Protein AF-A0A9D1WFH0-F1 (afdb_monomer_lite)

Radius of gyration: 19.6 Å; chains: 1; bounding box: 30×17×48 Å

InterPro domains:
  IPR007841 Uncharacterised protein family UPF0210 [PF05167] (12-45)

pLDDT: mean 95.84, std 2.38, range [82.38, 97.88]

Secondary structure (DSSP, 8-state):
---HHHHHHHHHHHHHHT------------GGG--SSHHHHHHH-

Structure (mmCIF, N/CA/C/O backbone):
data_AF-A0A9D1WFH0-F1
#
_entry.id   AF-A0A9D1WFH0-F1
#
loop_
_atom_site.group_PDB
_atom_site.id
_atom_site.type_symbol
_atom_site.label_atom_id
_atom_site.label_alt_id
_atom_site.label_comp_id
_atom_site.label_asym_id
_atom_site.label_entity_id
_atom_site.label_seq_id
_atom_site.pdbx_PDB_ins_code
_atom_site.Cartn_x
_atom_site.Cartn_y
_atom_site.Cartn_z
_atom_site.occupancy
_atom_site.B_iso_or_equiv
_atom_site.auth_seq_id
_atom_site.auth_comp_id
_atom_site.auth_asym_id
_atom_site.auth_atom_id
_atom_site.pdbx_PDB_model_num
ATOM 1 N N . MET A 1 1 ? 6.629 -7.467 18.125 1.00 82.38 1 MET A N 1
ATOM 2 C CA . MET A 1 1 ? 5.405 -8.153 17.661 1.00 82.38 1 MET A CA 1
ATOM 3 C C . MET A 1 1 ? 4.291 -7.669 18.570 1.00 82.38 1 MET A C 1
ATOM 5 O O . MET A 1 1 ? 4.501 -7.713 19.774 1.00 82.38 1 MET A O 1
ATOM 9 N N . ILE A 1 2 ? 3.207 -7.123 18.018 1.00 9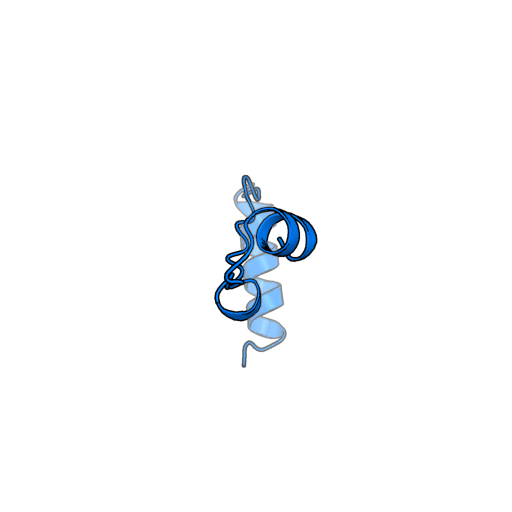1.75 2 ILE A N 1
ATOM 10 C CA . ILE A 1 2 ? 2.078 -6.617 18.817 1.00 91.75 2 ILE A CA 1
ATOM 11 C C . ILE A 1 2 ? 1.381 -7.810 19.481 1.00 91.75 2 ILE A C 1
ATOM 13 O O . ILE A 1 2 ? 1.232 -8.858 18.848 1.00 91.75 2 ILE A O 1
ATOM 17 N N . ASN A 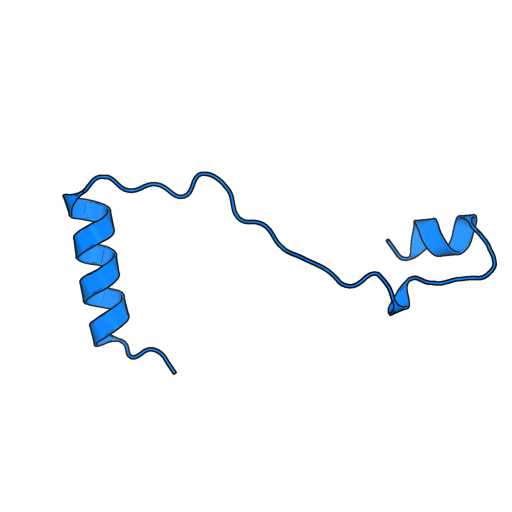1 3 ? 1.001 -7.679 20.751 1.00 96.12 3 ASN A N 1
ATOM 18 C CA . ASN A 1 3 ? 0.344 -8.741 21.509 1.00 96.12 3 ASN A CA 1
ATOM 19 C C . ASN A 1 3 ? -1.196 -8.642 21.422 1.00 96.12 3 ASN A C 1
ATOM 21 O O . ASN A 1 3 ? -1.759 -7.609 21.068 1.00 96.12 3 ASN A O 1
ATOM 25 N N . ILE A 1 4 ? -1.902 -9.725 21.767 1.00 96.38 4 ILE A N 1
ATOM 26 C CA . ILE A 1 4 ? -3.374 -9.763 21.671 1.00 96.38 4 ILE A CA 1
ATOM 27 C C . ILE A 1 4 ? -4.072 -8.794 22.643 1.00 96.38 4 ILE A C 1
ATOM 29 O O . ILE A 1 4 ? -5.187 -8.351 22.383 1.00 96.38 4 ILE A O 1
ATOM 33 N N . PHE A 1 5 ? -3.426 -8.447 23.757 1.00 97.19 5 PHE A N 1
ATOM 34 C CA . PHE A 1 5 ? -3.959 -7.494 24.728 1.00 97.19 5 PHE A CA 1
ATOM 35 C C . PHE A 1 5 ? -3.964 -6.065 24.161 1.00 97.19 5 PHE A C 1
ATOM 37 O O . PHE A 1 5 ? -4.983 -5.387 24.236 1.00 97.19 5 PHE A O 1
ATOM 44 N N . GLU A 1 6 ? -2.881 -5.646 23.508 1.00 96.25 6 GLU A N 1
ATOM 45 C CA . GLU A 1 6 ? -2.751 -4.354 22.821 1.00 96.25 6 GLU A CA 1
ATOM 46 C C . GLU A 1 6 ? -3.776 -4.208 21.688 1.00 96.25 6 GLU A C 1
ATOM 48 O O . GLU A 1 6 ? -4.378 -3.145 21.530 1.00 96.25 6 GLU A O 1
ATOM 53 N N . VAL A 1 7 ? -4.032 -5.287 20.936 1.00 96.50 7 VAL A N 1
ATOM 54 C CA . VAL A 1 7 ? -5.084 -5.314 19.903 1.00 96.50 7 VAL A CA 1
ATOM 55 C C . VAL A 1 7 ? -6.465 -5.074 20.518 1.00 96.50 7 VAL A C 1
ATOM 57 O O . VAL A 1 7 ? -7.230 -4.258 20.011 1.00 96.50 7 VAL A O 1
ATOM 60 N N . ASN A 1 8 ? -6.780 -5.744 21.630 1.00 97.50 8 ASN A N 1
ATOM 61 C CA . ASN A 1 8 ? -8.080 -5.604 22.288 1.00 97.50 8 ASN A CA 1
ATOM 62 C C . ASN A 1 8 ? -8.300 -4.205 22.876 1.00 97.50 8 ASN A C 1
ATOM 64 O O . ASN A 1 8 ? -9.400 -3.669 22.762 1.00 97.50 8 ASN A O 1
ATOM 68 N N . GLU A 1 9 ? -7.277 -3.602 23.483 1.00 97.12 9 GLU A N 1
ATOM 69 C CA . GLU A 1 9 ? -7.370 -2.229 23.994 1.00 97.12 9 GLU A CA 1
ATOM 70 C C . GLU A 1 9 ? -7.544 -1.217 22.852 1.00 97.12 9 GLU A C 1
ATOM 72 O O . GLU A 1 9 ? -8.423 -0.360 22.924 1.00 97.12 9 GLU A O 1
ATOM 77 N N . THR A 1 10 ? -6.800 -1.377 21.751 1.00 95.81 10 THR A N 1
ATOM 78 C CA . THR A 1 10 ? -6.938 -0.519 20.560 1.00 95.81 10 THR A CA 1
ATOM 79 C C . THR A 1 10 ? -8.339 -0.621 19.949 1.00 95.81 10 THR A C 1
ATOM 81 O O . THR A 1 10 ? -8.939 0.399 19.614 1.00 95.81 10 THR A O 1
ATOM 84 N N . ASN A 1 11 ? -8.907 -1.830 19.862 1.00 95.75 11 ASN A N 1
ATOM 85 C CA . ASN A 1 11 ? -10.268 -2.029 19.354 1.00 95.75 11 ASN A CA 1
ATOM 86 C C . ASN A 1 11 ? -11.323 -1.333 20.231 1.00 95.75 11 ASN A C 1
ATOM 88 O O . ASN A 1 11 ? -12.212 -0.674 19.696 1.00 95.75 11 ASN A O 1
ATOM 92 N N . LYS A 1 12 ? -11.204 -1.409 21.567 1.00 97.50 12 LYS A N 1
ATOM 93 C CA . LYS A 1 12 ? -12.116 -0.694 22.480 1.00 97.50 12 LYS A CA 1
ATOM 94 C C . LYS A 1 12 ? -12.065 0.821 22.281 1.00 97.50 12 LYS A C 1
ATOM 96 O O . LYS A 1 1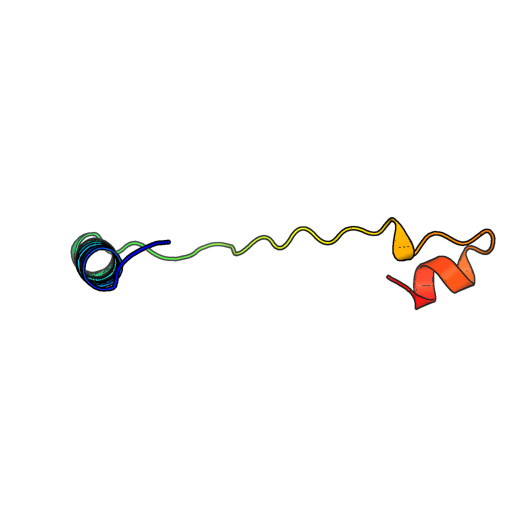2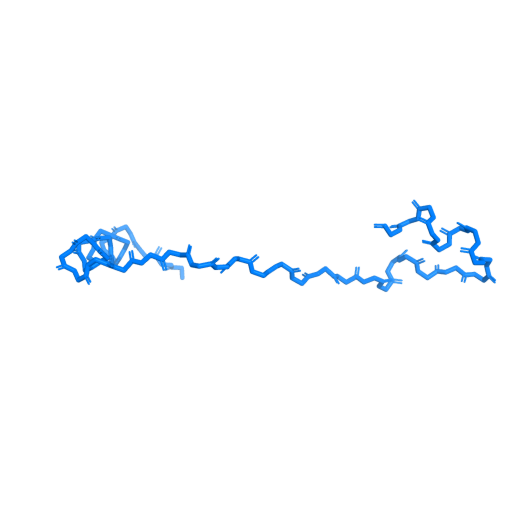 ? -13.110 1.461 22.307 1.00 97.50 12 LYS A O 1
ATOM 101 N N . MET A 1 13 ? -10.873 1.391 22.086 1.00 96.12 13 MET A N 1
ATOM 102 C CA . MET A 1 13 ? -10.716 2.828 21.828 1.00 96.12 13 MET A CA 1
ATOM 103 C C . MET A 1 13 ? -11.394 3.242 20.518 1.00 96.12 13 MET A C 1
ATOM 105 O O . MET A 1 13 ? -12.135 4.221 20.502 1.00 96.12 13 MET A O 1
ATOM 109 N N . ILE A 1 14 ? -11.199 2.468 19.442 1.00 97.06 14 ILE A N 1
ATOM 110 C CA . ILE A 1 14 ? -11.824 2.718 18.132 1.00 97.06 14 ILE A CA 1
ATOM 111 C C . ILE A 1 14 ? -13.353 2.773 18.251 1.00 97.06 14 ILE A C 1
ATOM 113 O O . ILE A 1 14 ? -13.973 3.699 17.726 1.00 97.06 14 ILE A O 1
ATOM 117 N N . GLU A 1 15 ? -13.954 1.823 18.974 1.00 96.12 15 GLU A N 1
ATOM 118 C CA . GLU A 1 15 ? -15.405 1.769 19.194 1.00 96.12 15 GLU A CA 1
ATOM 119 C C . GLU A 1 15 ? -15.918 2.924 20.068 1.00 96.12 15 GLU A C 1
ATOM 121 O O . GLU A 1 15 ? -16.943 3.526 19.753 1.00 96.12 15 GLU A O 1
ATOM 126 N N . GLN A 1 16 ? -15.219 3.255 21.159 1.00 97.69 16 GLN A N 1
ATOM 127 C CA . GLN A 1 16 ? -15.648 4.301 22.098 1.00 97.69 16 GLN A CA 1
ATOM 128 C C . GLN A 1 16 ? -15.515 5.716 21.522 1.00 97.69 16 GLN A C 1
ATOM 130 O O . GLN A 1 16 ? -16.339 6.582 21.820 1.00 97.69 16 GLN A O 1
ATOM 135 N N . GLU A 1 17 ? -14.495 5.954 20.698 1.00 96.06 17 GLU A N 1
ATOM 136 C CA . GLU A 1 17 ? -14.195 7.267 20.121 1.00 96.06 17 GLU A CA 1
ATOM 137 C C . GLU A 1 17 ? -14.787 7.463 18.712 1.00 96.06 17 GLU A C 1
ATOM 139 O O . GLU A 1 17 ? -14.666 8.547 18.146 1.00 96.06 17 GLU A O 1
ATOM 144 N N . ASN A 1 18 ? -15.491 6.460 18.166 1.00 94.75 18 ASN A N 1
ATOM 145 C CA . ASN A 1 18 ? -16.059 6.456 16.809 1.00 94.75 18 ASN A CA 1
ATOM 146 C C . ASN A 1 18 ? -15.008 6.719 15.715 1.00 94.75 18 ASN A C 1
ATOM 148 O O . ASN A 1 18 ? -15.246 7.490 14.783 1.00 94.75 18 ASN A O 1
ATOM 152 N N . LEU A 1 19 ? -13.838 6.090 15.836 1.00 96.50 19 LEU A N 1
ATOM 153 C CA . LEU A 1 19 ? -12.774 6.207 14.840 1.00 96.50 19 LEU A CA 1
ATOM 154 C C . LEU A 1 19 ? -13.091 5.331 13.623 1.00 96.50 19 LEU A C 1
ATOM 156 O O . LEU A 1 19 ? -13.458 4.165 13.764 1.00 96.50 19 LEU A O 1
ATOM 160 N N . ASP A 1 20 ? -12.896 5.865 12.418 1.00 96.44 20 ASP A N 1
ATOM 161 C CA . ASP A 1 20 ? -13.096 5.133 11.171 1.00 96.44 20 ASP A CA 1
ATOM 162 C C . ASP A 1 20 ? -11.867 5.183 10.255 1.00 96.44 20 ASP A C 1
ATOM 164 O O . ASP A 1 20 ? -11.135 6.172 10.164 1.00 96.44 20 ASP A O 1
ATOM 168 N N . VAL A 1 21 ? -11.626 4.080 9.544 1.00 92.50 21 VAL A N 1
ATOM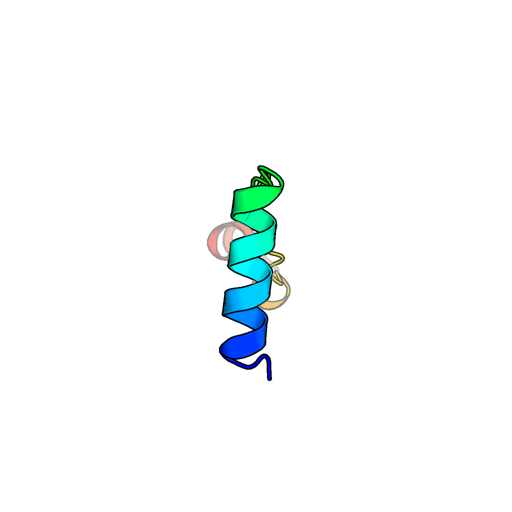 169 C CA . VAL A 1 21 ? -10.561 4.015 8.542 1.00 92.50 21 VAL A CA 1
ATOM 170 C C . VAL A 1 21 ? -11.044 4.707 7.272 1.00 92.50 21 VAL A C 1
ATOM 172 O O . VAL A 1 21 ? -11.933 4.214 6.583 1.00 92.50 21 VAL A O 1
ATOM 175 N N . ARG A 1 22 ? -10.429 5.846 6.942 1.00 96.12 22 ARG A N 1
ATOM 176 C CA . ARG A 1 22 ? -10.774 6.631 5.744 1.00 96.12 22 ARG A CA 1
ATOM 177 C C . ARG A 1 22 ? -10.097 6.122 4.480 1.00 96.12 22 ARG A C 1
ATOM 179 O O . ARG A 1 22 ? -10.711 6.094 3.418 1.00 96.12 22 ARG A O 1
ATOM 186 N N . THR A 1 23 ? -8.833 5.729 4.613 1.00 96.50 23 THR A N 1
ATOM 187 C CA . THR A 1 23 ? -7.979 5.304 3.504 1.00 96.50 23 THR A CA 1
ATOM 188 C C . THR A 1 23 ? -6.962 4.295 4.011 1.00 96.50 23 THR A C 1
ATOM 190 O O . THR A 1 23 ? -6.370 4.488 5.071 1.00 96.50 23 THR A O 1
ATOM 193 N N . ILE A 1 24 ? -6.716 3.251 3.223 1.00 95.25 24 ILE A N 1
ATOM 194 C CA . ILE A 1 24 ? -5.585 2.341 3.402 1.00 95.25 24 ILE A CA 1
ATOM 195 C C . ILE A 1 24 ? -4.675 2.527 2.191 1.00 95.25 24 ILE A C 1
ATOM 197 O O . ILE A 1 24 ? -5.068 2.217 1.068 1.00 95.25 24 ILE A O 1
ATOM 201 N N . THR A 1 25 ? -3.472 3.053 2.411 1.00 96.19 25 THR A N 1
ATOM 202 C CA . THR A 1 25 ? -2.479 3.242 1.348 1.00 96.19 25 THR A CA 1
ATOM 203 C C . THR A 1 25 ? -1.522 2.062 1.336 1.00 96.19 25 THR A C 1
ATOM 205 O O . THR A 1 25 ? -0.846 1.798 2.329 1.00 96.19 25 THR A O 1
ATOM 208 N N . MET A 1 26 ? -1.430 1.381 0.197 1.00 96.12 26 MET A N 1
ATOM 209 C CA . MET A 1 26 ? -0.430 0.347 -0.039 1.00 96.12 26 MET A CA 1
ATOM 210 C C . MET A 1 26 ? 0.637 0.894 -0.983 1.00 96.12 26 MET A C 1
ATOM 212 O O . MET A 1 26 ? 0.346 1.234 -2.126 1.00 96.12 26 MET A O 1
ATOM 216 N N . GLY A 1 27 ? 1.870 0.993 -0.494 1.00 95.50 27 GLY A N 1
ATOM 217 C CA . GLY A 1 27 ? 3.024 1.265 -1.343 1.00 95.50 27 GLY A CA 1
ATOM 218 C C . GLY A 1 27 ? 3.544 -0.043 -1.923 1.00 95.50 27 GLY A C 1
ATOM 219 O O . GLY A 1 27 ? 3.918 -0.934 -1.164 1.00 95.50 27 GLY A O 1
ATOM 220 N N . ILE A 1 28 ? 3.579 -0.152 -3.248 1.00 95.62 28 ILE A N 1
ATOM 221 C CA . ILE A 1 28 ? 4.237 -1.254 -3.954 1.00 95.62 28 ILE A CA 1
ATOM 222 C C . ILE A 1 28 ? 5.499 -0.735 -4.638 1.00 95.62 28 ILE A C 1
ATOM 224 O O . ILE A 1 28 ? 5.534 0.389 -5.141 1.00 95.62 28 ILE A O 1
ATOM 228 N N . SER A 1 29 ? 6.555 -1.544 -4.620 1.00 95.81 29 SER A N 1
ATOM 229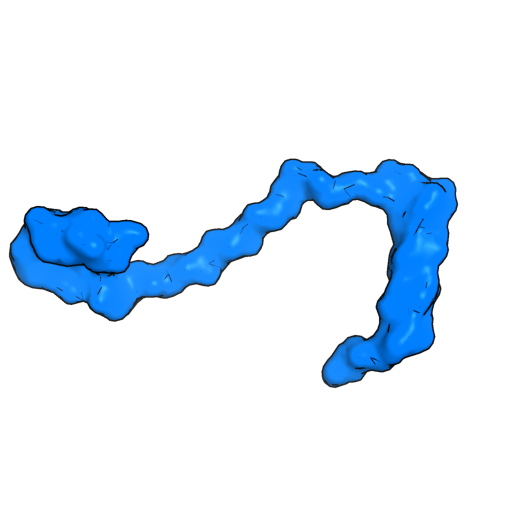 C CA . SER A 1 29 ? 7.778 -1.238 -5.355 1.00 95.81 29 SER A CA 1
ATOM 230 C C . SER A 1 29 ? 7.589 -1.622 -6.816 1.00 95.81 29 SER A C 1
ATOM 232 O O . SER A 1 29 ? 7.256 -2.767 -7.101 1.00 95.81 29 SER A O 1
ATOM 234 N N . LEU A 1 30 ? 7.846 -0.690 -7.733 1.00 96.38 30 LEU A N 1
ATOM 235 C CA . LEU A 1 30 ? 7.831 -0.956 -9.177 1.00 96.38 30 LEU A CA 1
ATOM 236 C C . LEU A 1 30 ? 9.233 -1.247 -9.739 1.00 96.38 30 LEU A C 1
ATOM 238 O O . LEU A 1 30 ? 9.411 -1.297 -10.951 1.00 96.38 30 LEU A O 1
ATOM 242 N N . LEU A 1 31 ? 10.246 -1.426 -8.878 1.00 96.44 31 LEU A N 1
ATOM 243 C CA . LEU A 1 31 ? 11.618 -1.745 -9.307 1.00 96.44 31 LEU A CA 1
ATOM 244 C C . LEU A 1 31 ? 11.677 -3.020 -10.157 1.00 96.44 31 LEU A C 1
ATOM 246 O O . LEU A 1 31 ? 12.384 -3.051 -11.161 1.00 96.44 31 LEU A O 1
ATOM 250 N N . ASP A 1 32 ? 10.884 -4.030 -9.803 1.00 94.19 32 ASP A N 1
ATOM 251 C CA . ASP A 1 32 ? 10.811 -5.292 -10.546 1.00 94.19 32 ASP A CA 1
ATOM 252 C C . ASP A 1 32 ? 9.989 -5.166 -11.846 1.00 94.19 32 ASP A C 1
ATOM 254 O O . ASP A 1 32 ? 10.044 -6.038 -12.716 1.00 94.19 32 ASP A O 1
ATOM 258 N N . CYS A 1 33 ? 9.263 -4.057 -12.018 1.00 96.25 33 CYS A N 1
ATOM 259 C CA . CYS A 1 33 ? 8.478 -3.755 -13.214 1.00 96.25 33 CYS A CA 1
ATOM 260 C C . CYS A 1 33 ? 9.306 -3.045 -14.302 1.00 96.25 33 CYS A C 1
ATOM 262 O O . CYS A 1 33 ? 8.800 -2.830 -15.402 1.00 96.25 33 CYS A O 1
ATOM 264 N N . ILE A 1 34 ? 10.570 -2.685 -14.029 1.00 96.75 34 ILE A N 1
ATOM 265 C CA . ILE A 1 34 ? 11.436 -1.992 -14.993 1.00 96.75 34 ILE A CA 1
ATOM 266 C C . ILE A 1 34 ? 11.676 -2.883 -16.219 1.00 96.75 34 ILE A C 1
ATOM 268 O O . ILE A 1 34 ? 12.004 -4.069 -16.119 1.00 96.75 34 ILE A O 1
ATOM 272 N N . ASP A 1 35 ? 11.527 -2.294 -17.400 1.00 97.44 35 ASP A N 1
ATOM 273 C CA . ASP A 1 35 ? 11.857 -2.907 -18.679 1.00 97.44 35 ASP A CA 1
ATOM 274 C C . ASP A 1 35 ? 12.326 -1.821 -19.660 1.00 97.44 35 ASP A C 1
ATOM 276 O O . ASP A 1 35 ? 12.041 -0.637 -19.474 1.00 97.44 35 ASP A O 1
ATOM 280 N N . ALA A 1 36 ? 13.083 -2.214 -20.685 1.00 97.00 36 ALA A N 1
ATOM 281 C CA . ALA A 1 36 ? 13.542 -1.293 -21.727 1.00 97.00 36 ALA A CA 1
ATOM 282 C C . ALA A 1 36 ? 12.420 -0.939 -22.719 1.00 97.00 36 ALA A C 1
ATOM 284 O O . ALA A 1 36 ? 12.511 0.066 -23.422 1.00 97.00 36 ALA A O 1
ATOM 285 N N . ASP A 1 37 ? 11.383 -1.776 -22.778 1.00 97.62 37 ASP A N 1
ATOM 286 C CA . ASP A 1 37 ? 10.192 -1.593 -23.598 1.00 97.62 37 ASP A CA 1
ATOM 287 C C . ASP A 1 37 ? 9.026 -1.070 -22.750 1.00 97.62 37 ASP A C 1
ATOM 289 O O . ASP A 1 37 ? 8.656 -1.674 -21.740 1.00 97.62 37 ASP A O 1
ATOM 293 N N . LEU A 1 38 ? 8.427 0.042 -23.180 1.00 97.00 38 LEU A N 1
ATOM 294 C CA . LEU A 1 38 ? 7.309 0.668 -22.482 1.00 97.00 38 LEU A CA 1
ATOM 295 C C . LEU A 1 38 ? 6.078 -0.246 -22.418 1.00 97.00 38 LEU A C 1
ATOM 297 O O . LEU A 1 38 ? 5.374 -0.231 -21.409 1.00 97.00 38 LEU A O 1
ATOM 301 N N . GLU A 1 39 ? 5.822 -1.054 -23.451 1.00 97.88 39 GLU A N 1
ATOM 302 C CA . GLU A 1 39 ? 4.687 -1.984 -23.437 1.00 97.88 39 GLU A CA 1
ATOM 303 C C . GLU A 1 39 ? 4.858 -3.030 -22.330 1.00 97.88 39 GLU A C 1
ATOM 305 O O . GLU A 1 39 ? 3.929 -3.281 -21.565 1.00 97.88 39 GLU A O 1
ATOM 310 N N . LYS A 1 40 ? 6.079 -3.539 -22.142 1.00 97.38 40 LYS A N 1
ATOM 311 C CA . LYS A 1 40 ? 6.389 -4.521 -21.093 1.00 97.38 40 LYS A CA 1
ATOM 312 C C . LYS A 1 40 ? 6.361 -3.941 -19.688 1.00 97.38 40 LYS A C 1
ATOM 314 O O . LYS A 1 40 ? 6.006 -4.653 -18.755 1.00 97.38 40 LYS A O 1
ATOM 319 N N . VAL A 1 41 ? 6.736 -2.672 -19.515 1.00 96.88 41 VAL A N 1
ATOM 320 C CA . VAL A 1 41 ? 6.547 -1.985 -18.228 1.00 96.88 41 VAL A CA 1
ATOM 321 C C . VAL A 1 41 ? 5.059 -1.955 -17.883 1.00 96.88 41 VAL A C 1
ATOM 323 O O . VAL A 1 41 ? 4.691 -2.333 -16.777 1.00 96.88 41 VAL A O 1
ATOM 326 N N . ASN A 1 42 ? 4.202 -1.584 -18.838 1.00 95.94 42 ASN A N 1
ATOM 327 C CA . ASN A 1 42 ? 2.755 -1.516 -18.621 1.00 95.94 42 ASN A CA 1
ATOM 328 C C . ASN A 1 42 ? 2.116 -2.884 -18.333 1.00 95.94 42 ASN A C 1
ATOM 330 O O . ASN A 1 42 ? 1.131 -2.937 -17.612 1.00 95.94 42 ASN A O 1
ATOM 334 N N . GLU A 1 43 ? 2.656 -3.983 -18.866 1.00 97.00 43 GLU A N 1
ATOM 335 C CA . GLU A 1 43 ? 2.187 -5.342 -18.543 1.00 97.00 43 GLU A CA 1
ATOM 336 C C . GLU A 1 43 ? 2.571 -5.804 -17.125 1.00 97.00 43 GLU A C 1
ATOM 338 O O . GLU A 1 43 ? 1.918 -6.688 -16.570 1.00 97.00 43 GLU A O 1
ATOM 343 N N . LYS A 1 44 ? 3.645 -5.249 -16.548 1.00 93.94 44 LYS A N 1
ATOM 344 C CA . LYS A 1 44 ? 4.170 -5.630 -15.224 1.00 93.94 44 LYS A CA 1
ATOM 345 C C . LYS A 1 44 ? 3.626 -4.784 -14.069 1.00 93.94 44 LYS A C 1
ATOM 347 O O . LYS A 1 44 ? 3.827 -5.176 -12.919 1.00 93.94 44 LYS A O 1
ATOM 352 N N . VAL A 1 45 ? 3.044 -3.619 -14.360 1.00 94.31 45 VAL A N 1
ATOM 353 C CA . VAL A 1 45 ? 2.452 -2.680 -13.384 1.00 94.31 45 VAL A CA 1
ATOM 354 C C . VAL A 1 45 ? 0.985 -3.020 -13.160 1.00 94.31 45 VAL A C 1
ATOM 356 O O . VAL A 1 45 ? 0.588 -3.081 -11.976 1.00 94.31 45 VAL A O 1
#

Organism: NCBI:txid2838490

Sequence (45 aa):
MINIFEVNETNKMIEQENLDVRTITMGISLLDCIDADLEKVNEKV

Foldseek 3Di:
DDDPVNVVVVVVCCVVVVPDDPDDDDDDDLPVLDDPDPVSSVVSD